Protein AF-A0A6H1ZER3-F1 (afdb_monomer)

Solvent-accessible surface area (backbone atoms only — not comparable to full-atom values): 4256 Å² total; per-residue (Å²): 130,58,89,59,55,72,66,55,48,53,54,49,50,57,56,50,61,75,70,48,91,65,89,83,82,86,56,98,87,51,78,58,64,68,57,54,54,52,52,49,53,52,31,63,76,64,58,47,77,78,84,59,90,72,54,73,79,74,63,80,81,84,133

Foldseek 3Di:
DQPDDPVRLVVVLVVVQVVDPDHDDDDPPDDCVVVVVSSVVSCVVRVNDDDDPPNVVPDDDDD

Organism: NCBI:txid1070528

Mean predicted aligned error: 3.5 Å

Secondary structure (DSSP, 8-state):
--SS-HHHHHHHHHHHHHT-SS-----TTS-SHHHHHHHHHHHHHHTPPPPPTTGGGG-----

Structure (mmCIF, N/CA/C/O backbone):
data_AF-A0A6H1ZER3-F1
#
_entry.id   AF-A0A6H1ZER3-F1
#
loop_
_atom_site.group_PDB
_atom_site.id
_atom_site.type_symbol
_atom_site.label_atom_id
_atom_site.label_alt_id
_atom_site.label_comp_id
_atom_site.label_asym_id
_atom_site.label_entity_id
_atom_site.label_seq_id
_atom_site.pdbx_PDB_ins_code
_atom_site.Cartn_x
_atom_site.Cartn_y
_atom_site.Cartn_z
_atom_site.occupancy
_atom_site.B_iso_or_equiv
_atom_site.auth_seq_id
_atom_site.auth_comp_id
_atom_site.auth_asym_id
_atom_site.auth_atom_id
_atom_site.pdbx_PDB_model_num
ATOM 1 N N . MET A 1 1 ? -14.132 -5.937 10.440 1.00 56.41 1 MET A N 1
ATOM 2 C CA . MET A 1 1 ? -13.310 -5.178 11.401 1.00 56.41 1 MET A CA 1
ATOM 3 C C . MET A 1 1 ? -11.885 -5.431 10.982 1.00 56.41 1 MET A C 1
ATOM 5 O O . MET A 1 1 ? -11.492 -6.596 10.952 1.00 56.41 1 MET A O 1
ATOM 9 N N . ASP A 1 2 ? -11.196 -4.388 10.540 1.00 70.69 2 ASP A N 1
ATOM 10 C CA . ASP A 1 2 ? -9.838 -4.522 10.022 1.00 70.69 2 ASP A CA 1
ATOM 11 C C . ASP A 1 2 ? -8.930 -5.008 11.152 1.00 70.69 2 ASP A C 1
ATOM 13 O O . ASP A 1 2 ? -9.035 -4.543 12.288 1.00 70.69 2 ASP A O 1
ATOM 17 N N . LYS A 1 3 ? -8.103 -6.017 10.865 1.00 85.38 3 LYS A N 1
ATOM 18 C CA . LYS A 1 3 ? -7.201 -6.610 11.867 1.00 85.38 3 LYS A CA 1
ATOM 19 C C . LYS A 1 3 ? -5.942 -5.776 12.093 1.00 85.38 3 LYS A C 1
ATOM 21 O O . LYS A 1 3 ? -5.280 -5.974 13.104 1.00 85.38 3 LYS A O 1
ATOM 26 N N . LEU A 1 4 ? -5.619 -4.899 11.146 1.00 92.25 4 LEU A N 1
ATOM 27 C CA . LEU A 1 4 ? -4.479 -3.994 11.190 1.00 92.25 4 LEU A CA 1
ATOM 28 C C . LEU A 1 4 ? -4.975 -2.578 11.474 1.00 92.25 4 LEU A C 1
ATOM 30 O O . LEU A 1 4 ? -5.982 -2.139 10.914 1.00 92.25 4 LEU A O 1
ATOM 34 N N . SER A 1 5 ? -4.244 -1.850 12.310 1.00 94.56 5 SER A N 1
ATOM 35 C CA . SER A 1 5 ? -4.357 -0.396 12.377 1.00 94.56 5 SER A CA 1
ATOM 36 C C . SER A 1 5 ? -3.855 0.247 11.078 1.00 94.56 5 SER A C 1
ATOM 38 O O . SER A 1 5 ? -3.100 -0.351 10.308 1.00 94.56 5 SER A O 1
ATOM 40 N N . ALA A 1 6 ? -4.251 1.500 10.837 1.00 92.00 6 ALA A N 1
ATOM 41 C CA . ALA A 1 6 ? -3.842 2.232 9.639 1.00 92.00 6 ALA A CA 1
ATOM 42 C C . ALA A 1 6 ? -2.311 2.357 9.520 1.00 92.00 6 ALA A C 1
ATOM 44 O O . ALA A 1 6 ? -1.760 2.187 8.436 1.00 92.00 6 ALA A O 1
ATOM 45 N N . SER A 1 7 ? -1.609 2.600 10.631 1.00 96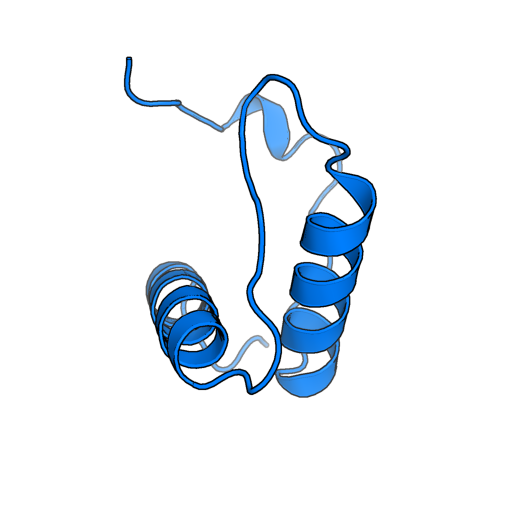.06 7 SER A N 1
ATOM 46 C CA . SER A 1 7 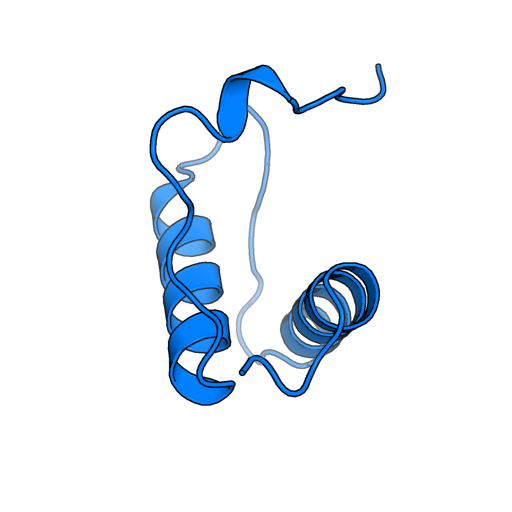? -0.145 2.661 10.637 1.00 96.06 7 SER A CA 1
ATOM 47 C C . SER A 1 7 ? 0.482 1.302 10.325 1.00 96.06 7 SER A C 1
ATOM 49 O O . SER A 1 7 ? 1.388 1.240 9.500 1.00 96.06 7 SER A O 1
ATOM 51 N N . GLU A 1 8 ? -0.008 0.209 10.919 1.00 97.19 8 GLU A N 1
ATOM 52 C CA . GLU A 1 8 ? 0.484 -1.144 10.619 1.00 97.19 8 GLU A CA 1
ATOM 53 C C . GLU A 1 8 ? 0.293 -1.511 9.145 1.00 97.19 8 GLU A C 1
ATOM 55 O O . GLU A 1 8 ? 1.193 -2.096 8.546 1.00 97.19 8 GLU A O 1
ATOM 60 N N . ALA A 1 9 ? -0.833 -1.126 8.537 1.00 96.12 9 ALA A N 1
ATOM 61 C CA . ALA A 1 9 ? -1.0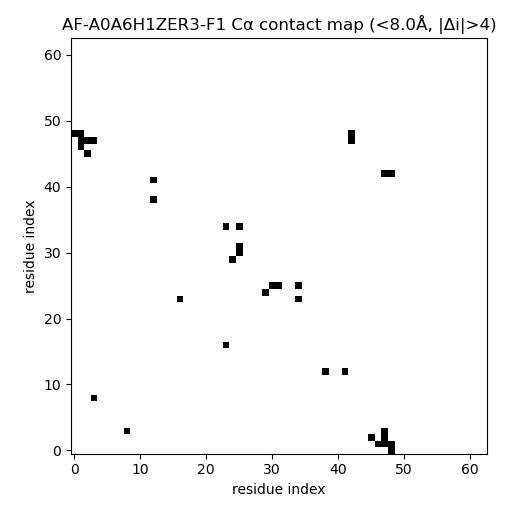69 -1.336 7.113 1.00 96.12 9 ALA A CA 1
ATOM 62 C C . ALA A 1 9 ? -0.061 -0.565 6.240 1.00 96.12 9 ALA A C 1
ATOM 64 O O . ALA A 1 9 ? 0.500 -1.146 5.314 1.00 96.12 9 ALA A O 1
ATOM 65 N N . LEU A 1 10 ? 0.226 0.705 6.557 1.00 96.00 10 LEU A N 1
ATOM 66 C CA . LEU A 1 10 ? 1.210 1.513 5.821 1.00 96.00 10 LEU A CA 1
ATOM 67 C C . LEU A 1 10 ? 2.629 0.943 5.941 1.00 96.00 10 LEU A C 1
ATOM 69 O O . LEU A 1 10 ? 3.311 0.756 4.932 1.00 96.00 10 LEU A O 1
ATOM 73 N N . PHE A 1 11 ? 3.070 0.620 7.160 1.00 97.62 11 PHE A N 1
ATOM 74 C CA . PHE A 1 11 ? 4.387 0.018 7.377 1.00 97.62 11 PHE A CA 1
ATOM 75 C C . PHE A 1 11 ? 4.491 -1.370 6.737 1.00 97.62 11 PHE A C 1
ATOM 77 O O . PHE A 1 11 ? 5.511 -1.681 6.125 1.00 97.62 11 PHE A O 1
ATOM 84 N N . GLY A 1 12 ? 3.438 -2.185 6.830 1.00 97.19 12 GLY A N 1
ATOM 85 C CA . GLY A 1 12 ? 3.373 -3.507 6.213 1.00 97.19 12 GLY A CA 1
ATOM 86 C C . GLY A 1 12 ? 3.412 -3.452 4.687 1.00 97.19 12 GLY A C 1
ATOM 87 O O . GLY A 1 12 ? 4.138 -4.230 4.073 1.00 97.19 12 GLY A O 1
ATOM 88 N N . PHE A 1 13 ? 2.698 -2.505 4.073 1.00 97.06 13 PHE A N 1
ATOM 89 C CA . PHE A 1 13 ? 2.738 -2.287 2.628 1.00 97.06 13 PHE A CA 1
ATOM 90 C C . PHE A 1 13 ? 4.141 -1.883 2.163 1.00 97.06 13 PHE A C 1
ATOM 92 O O . PHE A 1 13 ? 4.691 -2.505 1.255 1.00 97.06 13 PHE A O 1
ATOM 99 N N . CYS A 1 14 ? 4.765 -0.907 2.831 1.00 96.19 14 CYS A N 1
ATOM 100 C CA . CYS A 1 14 ? 6.136 -0.498 2.524 1.00 96.19 14 CYS A CA 1
ATOM 101 C C . CYS A 1 14 ? 7.141 -1.644 2.710 1.00 96.19 14 CYS A C 1
ATOM 103 O O . CYS A 1 14 ? 8.009 -1.834 1.862 1.00 96.19 14 CYS A O 1
ATOM 105 N N . ALA A 1 15 ? 7.017 -2.432 3.782 1.00 96.56 15 ALA A N 1
ATOM 106 C CA . ALA A 1 15 ? 7.864 -3.601 4.007 1.00 96.56 15 ALA A CA 1
ATOM 107 C C . ALA A 1 15 ? 7.664 -4.671 2.923 1.00 96.56 15 ALA A C 1
ATOM 109 O O . ALA A 1 15 ? 8.627 -5.275 2.469 1.00 96.56 15 ALA A O 1
ATOM 110 N N . TRP A 1 16 ? 6.431 -4.887 2.467 1.00 96.69 16 TRP A N 1
ATOM 111 C CA . TRP A 1 16 ? 6.162 -5.822 1.381 1.00 96.69 16 TRP A CA 1
ATOM 112 C C . TRP A 1 16 ? 6.769 -5.358 0.051 1.00 96.69 16 TRP A C 1
ATOM 114 O O . TRP A 1 16 ? 7.361 -6.176 -0.654 1.00 96.69 16 TRP A O 1
ATOM 124 N N . LEU A 1 17 ? 6.691 -4.062 -0.276 1.00 94.94 17 LEU A N 1
ATOM 125 C CA . LEU A 1 17 ? 7.269 -3.517 -1.510 1.00 94.94 17 LEU A CA 1
ATOM 126 C C . LEU A 1 17 ? 8.776 -3.783 -1.634 1.00 94.94 17 LEU A C 1
ATOM 128 O O . LEU A 1 17 ? 9.248 -4.038 -2.739 1.00 94.94 17 LEU A O 1
ATOM 132 N N . THR A 1 18 ? 9.525 -3.778 -0.528 1.00 93.06 18 THR A N 1
ATOM 133 C CA . THR A 1 18 ? 10.977 -4.042 -0.548 1.00 93.06 18 THR A CA 1
ATOM 134 C C . THR A 1 18 ? 11.329 -5.519 -0.720 1.00 93.06 18 THR A C 1
ATOM 136 O O . THR A 1 18 ? 12.472 -5.841 -1.037 1.00 93.06 18 THR A O 1
ATOM 139 N N . CYS A 1 19 ? 10.365 -6.424 -0.545 1.00 94.94 19 CYS A N 1
ATOM 140 C CA . CYS A 1 19 ? 10.545 -7.860 -0.753 1.00 94.94 19 CYS A CA 1
ATOM 141 C C . CYS A 1 19 ? 10.173 -8.319 -2.169 1.00 94.94 19 CYS A C 1
ATOM 143 O O . CYS A 1 19 ? 10.273 -9.511 -2.468 1.00 94.94 19 CYS A O 1
ATOM 145 N N . ARG A 1 20 ? 9.694 -7.417 -3.031 1.00 94.19 20 ARG A N 1
ATOM 146 C CA . ARG A 1 20 ? 9.224 -7.785 -4.368 1.00 94.19 20 ARG A CA 1
ATOM 147 C C . ARG A 1 20 ? 10.385 -8.100 -5.321 1.00 94.19 20 ARG A C 1
ATOM 149 O O . ARG A 1 20 ? 11.425 -7.449 -5.238 1.00 94.19 20 ARG A O 1
ATOM 156 N N . PRO A 1 21 ? 10.210 -9.072 -6.238 1.00 93.81 21 PRO A N 1
ATOM 157 C CA . PRO A 1 21 ? 11.243 -9.420 -7.208 1.00 93.81 21 PRO A CA 1
ATOM 158 C C . PRO A 1 21 ? 11.424 -8.342 -8.283 1.00 93.81 21 PRO A C 1
ATOM 160 O O . PRO A 1 21 ? 12.555 -8.065 -8.679 1.00 93.81 21 PRO A O 1
ATOM 163 N N . GLU A 1 22 ? 10.341 -7.709 -8.740 1.00 92.44 22 GLU A N 1
ATOM 164 C CA . GLU A 1 22 ? 10.413 -6.613 -9.706 1.00 92.44 22 GLU A CA 1
ATOM 165 C C . GLU A 1 22 ? 10.544 -5.247 -9.014 1.00 92.44 22 GLU A C 1
ATOM 167 O O . GLU A 1 22 ? 9.847 -4.979 -8.025 1.00 92.44 22 GLU A O 1
ATOM 172 N N . PRO A 1 23 ? 11.377 -4.336 -9.556 1.00 91.62 23 PRO A N 1
ATOM 173 C CA . PRO A 1 23 ? 11.465 -2.977 -9.049 1.00 91.62 23 PRO A CA 1
ATOM 174 C C . PRO A 1 23 ? 10.131 -2.245 -9.220 1.00 91.62 23 PRO A C 1
ATOM 176 O O . PRO A 1 23 ? 9.435 -2.391 -10.224 1.00 91.62 23 PRO A O 1
ATOM 179 N N . THR A 1 24 ? 9.795 -1.421 -8.230 1.00 93.19 24 THR A N 1
ATOM 180 C CA . THR A 1 24 ? 8.613 -0.553 -8.256 1.00 93.19 24 THR A CA 1
ATOM 181 C C . THR A 1 24 ? 9.068 0.892 -8.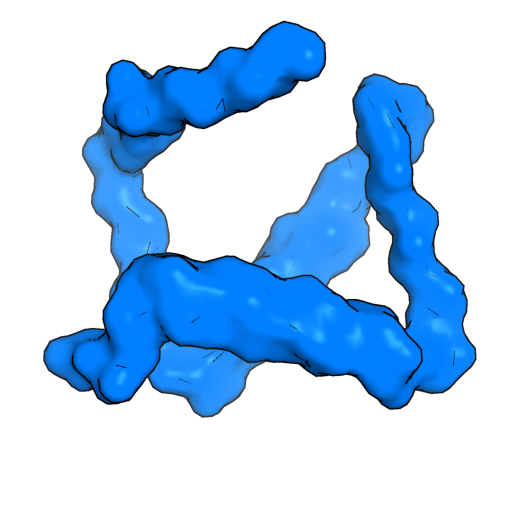392 1.00 93.19 24 THR A C 1
ATOM 183 O O . THR A 1 24 ? 9.793 1.388 -7.532 1.00 93.19 24 THR A O 1
ATOM 186 N N . VAL A 1 25 ? 8.660 1.556 -9.473 1.00 92.00 25 VAL A N 1
ATOM 187 C CA . VAL A 1 25 ? 8.964 2.970 -9.727 1.00 92.00 25 VAL A CA 1
ATOM 188 C C . VAL A 1 25 ? 7.788 3.816 -9.249 1.00 92.00 25 VAL A C 1
ATOM 190 O O . VAL A 1 25 ? 6.641 3.511 -9.563 1.00 92.00 25 VAL A O 1
ATOM 193 N N . MET A 1 26 ? 8.073 4.858 -8.469 1.00 92.00 26 MET A N 1
ATOM 194 C CA . MET A 1 26 ? 7.079 5.809 -7.977 1.00 92.00 26 MET A CA 1
ATOM 195 C C . MET A 1 26 ? 7.700 7.205 -7.950 1.00 92.00 26 MET A C 1
ATOM 197 O O . MET A 1 26 ? 8.666 7.440 -7.225 1.00 92.00 26 MET A O 1
ATOM 201 N N . SER A 1 27 ? 7.139 8.134 -8.717 1.00 93.50 27 SER A N 1
ATOM 202 C CA . SER A 1 27 ? 7.508 9.548 -8.677 1.00 93.50 27 SER A CA 1
ATOM 203 C C . SER A 1 27 ? 6.325 10.424 -9.086 1.00 93.50 27 SER A C 1
ATOM 205 O O . SER A 1 27 ? 5.294 9.926 -9.531 1.00 93.50 27 SER A O 1
ATOM 207 N N . SER A 1 28 ? 6.483 11.743 -8.968 1.00 92.62 28 SER A N 1
ATOM 208 C CA . SER A 1 28 ? 5.500 12.716 -9.459 1.00 92.62 28 SER A CA 1
ATOM 209 C C . SER A 1 28 ? 5.368 12.754 -10.986 1.00 92.62 28 SER A C 1
ATOM 211 O O . SER A 1 28 ? 4.450 13.394 -11.492 1.00 92.62 28 SER A O 1
ATOM 213 N N . SER A 1 29 ? 6.290 12.120 -11.718 1.00 95.75 29 SER A N 1
ATOM 214 C CA . SER A 1 29 ? 6.333 12.116 -13.187 1.00 95.75 29 SER A CA 1
ATOM 215 C C . SER A 1 29 ? 6.014 10.749 -13.804 1.00 95.75 29 SER A C 1
ATOM 217 O O . SER A 1 29 ? 5.957 10.646 -15.027 1.00 95.75 29 SER A O 1
ATOM 219 N N . ASP A 1 30 ? 5.811 9.716 -12.983 1.00 94.38 30 ASP A N 1
ATOM 220 C CA . ASP A 1 30 ? 5.504 8.354 -13.428 1.00 94.38 30 ASP A CA 1
ATOM 221 C C . ASP A 1 30 ? 4.004 8.043 -13.309 1.00 94.38 30 ASP A C 1
ATOM 223 O O . ASP A 1 30 ? 3.272 8.683 -12.552 1.00 94.38 30 ASP A O 1
ATOM 227 N N . ASP A 1 31 ? 3.541 7.034 -14.051 1.00 94.69 31 ASP A N 1
ATOM 228 C CA . ASP A 1 31 ? 2.164 6.547 -13.948 1.00 94.69 31 ASP A CA 1
ATOM 229 C C . ASP A 1 31 ? 1.900 5.944 -12.557 1.00 94.69 31 ASP A C 1
ATOM 231 O O . ASP A 1 31 ? 2.621 5.062 -12.088 1.00 94.69 31 ASP A O 1
ATOM 235 N N . ALA A 1 32 ? 0.838 6.414 -11.904 1.00 94.94 32 ALA A N 1
ATOM 236 C CA . ALA A 1 32 ? 0.424 5.953 -10.585 1.00 94.94 32 ALA A CA 1
ATOM 237 C C . ALA A 1 32 ? -0.407 4.660 -10.630 1.00 94.94 32 ALA A C 1
ATOM 239 O O . ALA A 1 32 ? -0.554 4.010 -9.591 1.00 94.94 32 ALA A O 1
ATOM 240 N N . ALA A 1 33 ? -0.948 4.266 -11.792 1.00 95.12 33 ALA A N 1
ATOM 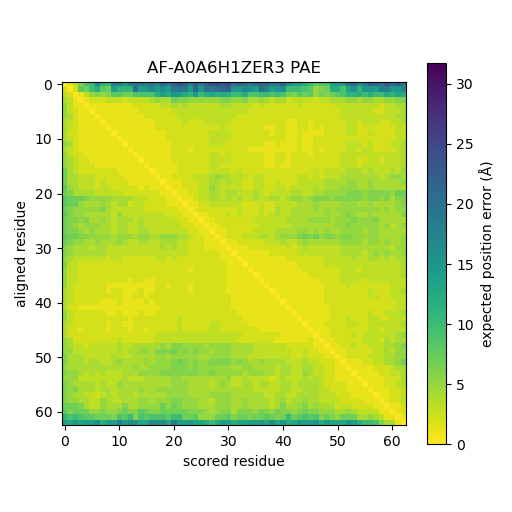241 C CA . ALA A 1 33 ? -1.813 3.090 -11.909 1.00 95.12 33 ALA A CA 1
ATOM 242 C C . ALA A 1 33 ? -1.177 1.802 -11.338 1.00 95.12 33 ALA A C 1
ATOM 244 O O . ALA A 1 33 ? -1.840 1.148 -10.526 1.00 95.12 33 ALA A O 1
ATOM 245 N N . PRO A 1 34 ? 0.107 1.478 -11.609 1.00 94.06 34 PRO A N 1
ATOM 246 C CA . PRO A 1 34 ? 0.751 0.302 -11.022 1.00 94.06 34 PRO A CA 1
ATOM 247 C C . PRO A 1 34 ? 0.801 0.338 -9.488 1.00 94.06 34 PRO A C 1
ATOM 249 O O . PRO A 1 34 ? 0.611 -0.685 -8.837 1.00 94.06 34 PRO A O 1
ATOM 252 N N . ILE A 1 35 ? 1.017 1.511 -8.881 1.00 95.38 35 ILE A N 1
ATOM 253 C CA . ILE A 1 35 ? 1.035 1.660 -7.416 1.00 95.38 35 ILE A CA 1
ATOM 254 C C . ILE A 1 35 ? -0.356 1.418 -6.831 1.00 95.38 35 ILE A C 1
ATOM 256 O O . ILE A 1 35 ? -0.494 0.720 -5.826 1.00 95.38 35 ILE A O 1
ATOM 260 N N . VAL A 1 36 ? -1.396 1.943 -7.480 1.00 94.62 36 VAL A N 1
ATOM 261 C CA . VAL A 1 36 ? -2.788 1.751 -7.053 1.00 94.62 36 VAL A CA 1
ATOM 262 C C . VAL A 1 36 ? -3.191 0.276 -7.115 1.00 94.62 36 VAL A C 1
ATOM 264 O O . VAL A 1 36 ? -3.855 -0.213 -6.200 1.00 94.62 36 VAL A O 1
ATOM 267 N N . GLU A 1 37 ? -2.768 -0.458 -8.144 1.00 95.62 37 GLU A N 1
ATOM 268 C CA . GLU A 1 37 ? -3.017 -1.901 -8.253 1.00 95.62 37 GLU A CA 1
ATOM 269 C C . GLU A 1 37 ? -2.362 -2.692 -7.114 1.00 95.62 37 GLU A C 1
ATOM 271 O O . GLU A 1 37 ? -2.979 -3.594 -6.545 1.00 95.62 37 GLU A O 1
ATOM 276 N N . LEU A 1 38 ? -1.145 -2.318 -6.719 1.00 96.56 38 LEU A N 1
ATOM 277 C CA . LEU A 1 38 ? -0.435 -2.952 -5.606 1.00 96.56 38 LEU A CA 1
ATOM 278 C C . LEU A 1 38 ? -1.085 -2.652 -4.258 1.00 96.56 38 LEU A C 1
ATOM 280 O O . LEU A 1 38 ? -1.177 -3.544 -3.414 1.00 96.56 38 LEU A O 1
ATOM 284 N N . ILE A 1 39 ? -1.552 -1.417 -4.058 1.00 96.31 39 ILE A N 1
ATOM 285 C CA . ILE A 1 39 ? -2.315 -1.038 -2.865 1.00 96.31 39 ILE A CA 1
ATOM 286 C C . ILE A 1 39 ? -3.592 -1.878 -2.788 1.00 96.31 39 ILE A C 1
ATOM 288 O O . ILE A 1 39 ? -3.859 -2.466 -1.743 1.00 96.31 39 ILE A O 1
ATOM 292 N N . ARG A 1 40 ? -4.343 -2.003 -3.892 1.00 96.31 40 ARG A N 1
AT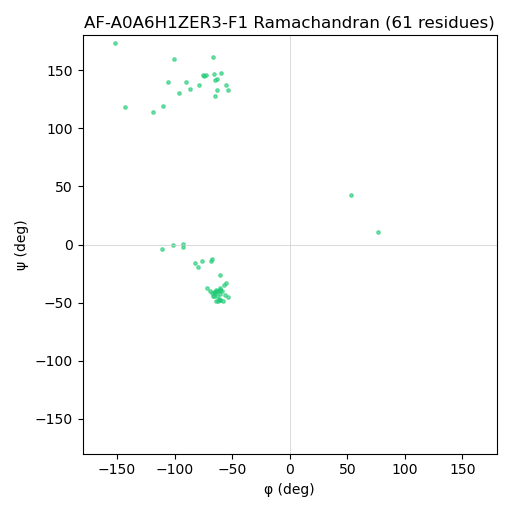OM 293 C CA . ARG A 1 40 ? -5.550 -2.847 -3.944 1.00 96.31 40 ARG A CA 1
ATOM 294 C C . ARG A 1 40 ? -5.240 -4.297 -3.597 1.00 96.31 40 ARG A C 1
ATOM 296 O O . ARG A 1 40 ? -5.877 -4.847 -2.706 1.00 96.31 40 ARG A O 1
ATOM 303 N N . LEU A 1 41 ? -4.208 -4.880 -4.211 1.00 96.81 41 LEU A N 1
ATOM 304 C CA . LEU A 1 41 ? -3.780 -6.247 -3.909 1.00 96.81 41 LEU A CA 1
ATOM 305 C C . LEU A 1 41 ? -3.458 -6.431 -2.417 1.00 96.81 41 LEU A C 1
ATOM 307 O O . LEU A 1 41 ? -3.856 -7.430 -1.812 1.00 96.81 41 LEU A O 1
ATOM 311 N N . PHE A 1 42 ? -2.757 -5.472 -1.810 1.00 96.38 42 PHE A N 1
ATOM 312 C CA . PHE A 1 42 ? -2.440 -5.510 -0.385 1.00 96.38 42 PHE A CA 1
ATOM 313 C C . PHE A 1 42 ? -3.699 -5.39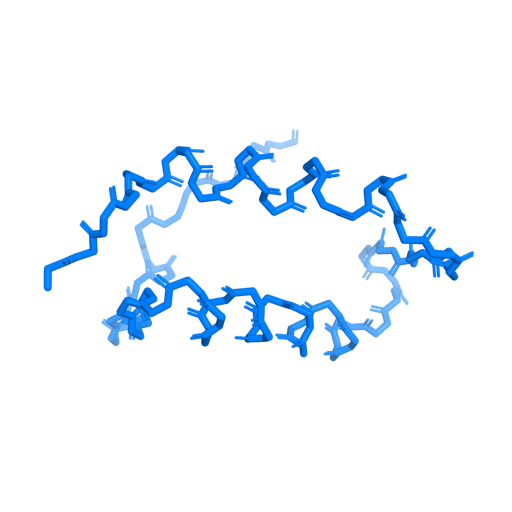5 0.487 1.00 96.38 42 PHE A C 1
ATOM 315 O O . PHE A 1 42 ? -3.851 -6.170 1.436 1.00 96.38 42 PHE A O 1
ATOM 322 N N . CYS A 1 43 ? -4.611 -4.475 0.161 1.00 95.94 43 CYS A N 1
ATOM 323 C CA . CYS A 1 43 ? -5.882 -4.297 0.862 1.00 95.94 43 CYS A CA 1
ATOM 324 C C . CYS A 1 43 ? -6.750 -5.557 0.791 1.00 95.94 43 CYS A C 1
ATOM 326 O O . CYS A 1 43 ? -7.191 -6.037 1.835 1.00 95.94 43 CYS A O 1
ATOM 328 N N . ASP A 1 44 ? -6.916 -6.142 -0.396 1.00 95.31 44 ASP A N 1
ATOM 329 C CA . ASP A 1 44 ? -7.704 -7.359 -0.616 1.00 95.31 44 ASP A CA 1
ATOM 330 C C . ASP A 1 44 ? -7.132 -8.544 0.167 1.00 95.31 44 ASP A C 1
ATOM 332 O O . ASP A 1 44 ? -7.849 -9.248 0.886 1.00 95.31 44 ASP A O 1
ATOM 336 N N . THR A 1 45 ? -5.810 -8.729 0.093 1.00 95.75 45 THR A N 1
ATOM 337 C CA . THR A 1 45 ? -5.101 -9.812 0.790 1.00 95.75 45 THR A CA 1
ATOM 338 C C . THR A 1 45 ? -5.274 -9.710 2.306 1.00 95.75 45 THR A C 1
ATOM 340 O O . THR A 1 45 ? -5.473 -10.721 2.986 1.00 95.75 45 THR A O 1
ATOM 343 N N . ASN A 1 46 ? -5.243 -8.488 2.843 1.00 95.62 46 ASN A N 1
ATOM 344 C CA . ASN A 1 46 ? -5.373 -8.223 4.276 1.00 95.62 46 ASN A CA 1
ATOM 345 C C . ASN A 1 46 ? -6.818 -7.943 4.723 1.00 95.62 46 ASN A C 1
ATOM 347 O O . ASN A 1 46 ? -7.056 -7.756 5.918 1.00 95.62 46 ASN A O 1
ATOM 351 N N . LYS A 1 47 ? -7.786 -7.981 3.794 1.00 94.81 47 LYS A N 1
ATOM 352 C CA . LYS A 1 47 ? -9.213 -7.700 4.023 1.00 94.81 47 LYS A CA 1
ATOM 353 C C . LYS A 1 47 ? -9.444 -6.343 4.693 1.00 94.81 47 LYS A C 1
ATOM 355 O O . LYS A 1 47 ? -10.226 -6.257 5.641 1.00 94.81 47 LYS A O 1
ATOM 360 N N . LE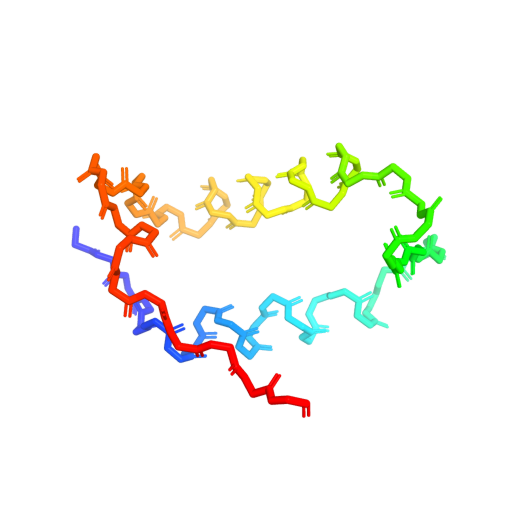U A 1 48 ? -8.716 -5.326 4.237 1.00 94.44 48 LEU A N 1
ATOM 361 C CA . LEU A 1 48 ? -8.874 -3.949 4.702 1.00 94.44 48 LEU A CA 1
ATOM 362 C C . LEU A 1 48 ? -10.141 -3.340 4.096 1.00 94.44 48 LEU A C 1
ATOM 364 O O . LEU A 1 48 ? -10.505 -3.659 2.964 1.00 94.44 48 LEU A O 1
ATOM 368 N N . ALA A 1 49 ? -10.819 -2.476 4.846 1.00 91.62 49 ALA A N 1
ATOM 369 C CA . ALA A 1 49 ? -11.992 -1.778 4.345 1.00 91.62 49 ALA A CA 1
ATOM 370 C C . ALA A 1 49 ? -11.643 -0.815 3.197 1.00 91.62 49 ALA A C 1
ATOM 372 O O . ALA A 1 49 ? -10.587 -0.181 3.191 1.00 91.62 49 ALA A O 1
ATOM 373 N N . GLU A 1 50 ? -12.580 -0.662 2.260 1.00 90.38 50 GLU A N 1
ATOM 374 C CA . GLU A 1 50 ? -12.475 0.327 1.187 1.00 90.38 50 GLU A CA 1
ATOM 375 C C . GLU A 1 50 ? -12.371 1.759 1.741 1.00 90.38 50 GLU A C 1
ATOM 377 O O . GLU A 1 50 ? -12.987 2.076 2.773 1.00 90.38 50 GLU A O 1
ATOM 382 N N . PRO A 1 51 ? -11.645 2.658 1.049 1.00 91.06 51 PRO A N 1
ATOM 383 C CA . PRO A 1 51 ? -11.627 4.068 1.395 1.00 91.06 51 PRO A CA 1
ATOM 384 C C . PRO A 1 51 ? -13.043 4.650 1.417 1.00 91.06 51 PRO A C 1
ATOM 386 O O . PRO A 1 51 ? -13.867 4.403 0.536 1.00 91.06 51 PRO A O 1
ATOM 389 N N . LYS A 1 52 ? -13.329 5.464 2.433 1.00 92.12 52 LYS A N 1
ATOM 390 C CA . LYS A 1 52 ? -14.607 6.180 2.535 1.00 92.12 52 LYS A CA 1
ATOM 391 C C . LYS A 1 52 ? -14.650 7.308 1.516 1.00 92.12 52 LYS A C 1
ATOM 393 O O . LYS A 1 52 ? -13.638 7.959 1.295 1.00 92.12 52 LYS A O 1
ATOM 398 N N . GLU A 1 53 ? -15.820 7.610 0.968 1.00 96.12 53 GLU A N 1
ATOM 399 C CA . GLU A 1 53 ? -15.987 8.786 0.110 1.00 96.12 53 GLU A CA 1
ATOM 400 C C . GLU A 1 53 ? -15.494 10.067 0.814 1.00 96.12 53 GLU A C 1
ATOM 402 O O . GLU A 1 53 ? -15.802 10.305 1.985 1.00 96.12 53 GLU A O 1
ATOM 407 N N . GLY A 1 54 ? -14.703 10.884 0.110 1.00 94.69 54 GLY A N 1
ATOM 408 C CA . GLY A 1 54 ? -14.168 12.140 0.637 1.00 94.69 54 GLY A CA 1
ATOM 409 C C . GLY A 1 54 ? -12.990 11.998 1.607 1.00 94.69 54 GLY A C 1
ATOM 410 O O . GLY A 1 54 ? -12.639 12.981 2.269 1.00 94.69 54 GLY A O 1
ATOM 411 N N . TRP A 1 55 ? -12.397 10.805 1.746 1.00 92.94 55 TRP A N 1
ATOM 412 C CA . TRP A 1 55 ? -11.260 10.559 2.642 1.00 92.94 55 TRP A CA 1
ATOM 413 C C . TRP A 1 55 ? -10.075 11.493 2.365 1.00 92.94 55 TRP A C 1
ATOM 415 O O . TRP A 1 55 ? -9.408 11.920 3.309 1.00 92.94 55 TRP A O 1
ATOM 425 N N . GLU A 1 56 ? -9.869 11.865 1.101 1.00 93.69 56 GLU A N 1
ATOM 426 C CA . GLU A 1 56 ? -8.768 12.699 0.624 1.00 93.69 56 GLU A CA 1
ATOM 427 C C . GLU A 1 56 ? -8.755 14.097 1.255 1.00 93.69 56 GLU A C 1
ATOM 429 O O . GLU A 1 56 ? -7.694 14.686 1.437 1.00 93.69 56 GLU A O 1
ATOM 434 N N . LYS A 1 57 ? -9.917 14.606 1.684 1.00 95.38 57 LYS A N 1
ATOM 435 C CA . LYS A 1 57 ? -10.050 15.920 2.339 1.00 95.38 57 LYS A CA 1
ATOM 436 C C . LYS A 1 57 ? -9.421 15.972 3.732 1.00 95.38 57 LYS A C 1
ATOM 438 O O . LYS A 1 57 ? -9.262 17.056 4.283 1.00 95.38 57 LYS A O 1
ATOM 443 N N . ASN A 1 58 ? -9.101 14.814 4.308 1.00 94.69 58 ASN A N 1
ATOM 444 C CA . ASN A 1 58 ? -8.484 14.697 5.629 1.00 94.69 58 ASN A CA 1
ATOM 445 C C . ASN A 1 58 ? -6.973 14.434 5.552 1.00 94.69 58 ASN A C 1
ATOM 447 O O . ASN A 1 58 ? -6.336 14.273 6.592 1.00 94.69 58 ASN A O 1
ATOM 451 N N . LEU A 1 59 ? -6.401 14.342 4.346 1.00 92.25 59 LEU A N 1
ATOM 452 C CA . LEU A 1 59 ? -4.970 14.129 4.170 1.00 92.25 59 LEU A CA 1
ATOM 453 C C . LEU A 1 59 ? -4.198 15.430 4.370 1.00 92.25 59 LEU A C 1
ATOM 455 O O . LEU A 1 59 ? -4.569 16.481 3.855 1.00 92.25 59 LEU A O 1
ATOM 459 N N . ILE A 1 60 ? -3.079 15.324 5.081 1.00 94.38 60 ILE A N 1
ATOM 460 C CA . ILE A 1 60 ? -2.058 16.364 5.163 1.00 94.38 60 ILE A CA 1
ATOM 461 C C . ILE A 1 60 ? -0.785 15.737 4.607 1.00 94.38 60 ILE A C 1
ATOM 463 O O . ILE A 1 60 ? -0.265 14.778 5.181 1.00 94.38 60 ILE A O 1
ATOM 467 N N . HIS A 1 61 ? -0.322 16.243 3.467 1.00 85.44 61 HIS A N 1
ATOM 468 C CA . HIS A 1 61 ? 0.931 15.804 2.868 1.00 85.44 61 HIS A CA 1
ATOM 469 C C . HIS A 1 61 ? 2.087 16.610 3.472 1.00 85.44 61 HIS A C 1
ATOM 471 O O . HIS A 1 61 ? 1.949 17.827 3.603 1.00 85.44 61 HIS A O 1
ATOM 477 N N . PRO A 1 62 ? 3.191 15.962 3.878 1.00 85.94 62 PRO A N 1
ATOM 478 C CA . PRO A 1 62 ? 4.415 16.686 4.193 1.00 85.94 62 PRO A CA 1
ATOM 479 C C . PRO A 1 62 ? 4.959 17.347 2.917 1.00 85.94 62 PRO A C 1
ATOM 481 O O . PRO A 1 62 ? 4.861 16.751 1.841 1.00 85.94 62 PRO A O 1
ATOM 484 N N . ASP A 1 63 ? 5.495 18.561 3.064 1.00 74.62 63 ASP A N 1
ATOM 485 C CA . ASP A 1 63 ? 6.189 19.301 1.998 1.00 74.62 63 ASP A CA 1
ATOM 486 C C . ASP A 1 63 ? 7.494 18.608 1.562 1.00 74.62 63 ASP A C 1
ATOM 488 O O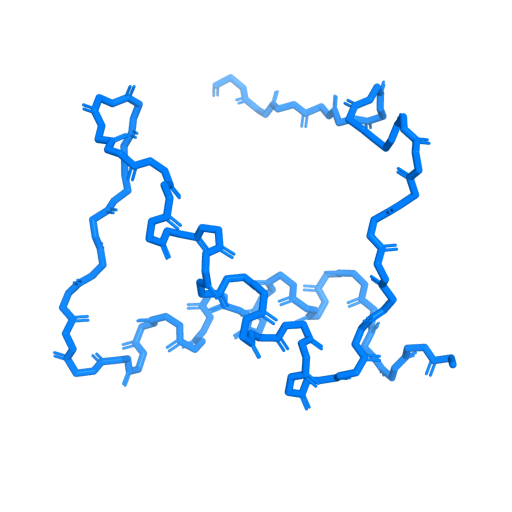 . ASP A 1 63 ? 8.200 18.050 2.441 1.00 74.62 63 ASP A O 1
#

Sequence (63 aa):
MDKLSASEALFGFCAWLTCRPEPTVMSSSDDAAPIVELIRLFCDTNKLAEPKEGWEKNLIHPD

pLDDT: mean 92.86, std 6.5, range [56.41, 97.62]

Nearest PDB structures (foldseek):
  5x11-assembly4_G  TM=4.121E-01  e=9.549E+00  Bacillus spizizenii str. W23

Radius of gyration: 12.89 Å; Cα contacts (8 Å, |Δi|>4): 18; chains: 1; bounding box: 28×29×26 Å